Protein AF-A0A3B9UI47-F1 (afdb_monomer_lite)

Foldseek 3Di:
DFKWKAAQVGDTQFDPDPDFWDAQPNDIDGTQWDDDDDDPPDDDDDDTDGDDPDDGDFDKMKMWDDDPSDTDDIDIDGDD

Radius of gyration: 13.16 Å; chains: 1; bounding box: 33×19×36 Å

Structure (mmCIF, N/CA/C/O backbone):
data_AF-A0A3B9UI47-F1
#
_entry.id   AF-A0A3B9UI47-F1
#
loop_
_atom_site.group_PDB
_atom_site.id
_atom_site.type_symbol
_atom_site.label_atom_id
_atom_site.label_alt_id
_atom_site.label_comp_id
_atom_site.label_asym_id
_atom_site.label_entity_id
_atom_site.label_seq_id
_atom_site.pdbx_PDB_ins_code
_atom_site.Cartn_x
_atom_site.Cartn_y
_atom_site.Cartn_z
_atom_site.occupancy
_atom_site.B_iso_or_equiv
_atom_site.auth_seq_id
_atom_site.auth_comp_id
_atom_site.auth_asym_id
_atom_site.auth_atom_id
_atom_site.pdbx_PDB_model_num
ATOM 1 N N . MET A 1 1 ? -8.348 4.473 6.867 1.00 90.88 1 MET A N 1
ATOM 2 C CA . MET A 1 1 ? -8.068 3.456 5.832 1.00 90.88 1 MET A CA 1
ATOM 3 C C . MET A 1 1 ? -6.678 3.684 5.273 1.00 90.88 1 MET A C 1
ATOM 5 O O . MET A 1 1 ? -6.285 4.829 5.076 1.00 90.88 1 MET A O 1
ATOM 9 N N . TYR A 1 2 ? -5.956 2.608 4.998 1.00 94.62 2 TYR A N 1
ATOM 10 C CA . TYR A 1 2 ? -4.630 2.656 4.398 1.00 94.62 2 TYR A CA 1
ATOM 11 C C . TYR A 1 2 ? -4.621 1.879 3.087 1.00 94.62 2 TYR A C 1
ATOM 13 O O . TYR A 1 2 ? -5.209 0.803 3.000 1.00 94.62 2 TYR A O 1
ATOM 21 N N . MET A 1 3 ? -3.948 2.421 2.079 1.00 95.62 3 MET A N 1
ATOM 22 C CA . MET A 1 3 ? -3.720 1.781 0.789 1.00 95.62 3 MET A CA 1
ATOM 23 C C . MET A 1 3 ? -2.234 1.467 0.645 1.00 95.62 3 MET A C 1
ATOM 25 O O . MET A 1 3 ? -1.395 2.338 0.873 1.00 95.62 3 MET A O 1
ATOM 29 N N . ARG A 1 4 ? -1.903 0.244 0.233 1.00 96.56 4 ARG A N 1
ATOM 30 C CA . ARG A 1 4 ? -0.540 -0.220 -0.043 1.00 96.56 4 ARG A CA 1
ATOM 31 C C . ARG A 1 4 ? -0.453 -0.698 -1.485 1.00 96.56 4 ARG A C 1
ATOM 33 O O . ARG A 1 4 ? -1.212 -1.571 -1.889 1.00 96.56 4 ARG A O 1
ATOM 40 N N . ILE A 1 5 ? 0.491 -0.148 -2.237 1.00 96.75 5 ILE A N 1
ATOM 41 C CA . ILE A 1 5 ? 0.797 -0.559 -3.605 1.00 96.75 5 ILE A CA 1
ATOM 42 C C . ILE A 1 5 ? 2.108 -1.341 -3.576 1.00 96.75 5 ILE A C 1
ATOM 44 O O . ILE A 1 5 ? 3.166 -0.789 -3.263 1.00 96.75 5 ILE A O 1
ATOM 48 N N . ASN A 1 6 ? 2.023 -2.629 -3.896 1.00 97.44 6 ASN A N 1
ATOM 49 C CA . ASN A 1 6 ? 3.170 -3.502 -4.090 1.00 97.44 6 ASN A CA 1
ATOM 50 C C . ASN A 1 6 ? 3.581 -3.475 -5.567 1.00 97.44 6 ASN A C 1
ATOM 52 O O . ASN A 1 6 ? 2.744 -3.653 -6.454 1.00 97.44 6 ASN A O 1
ATOM 56 N N . THR A 1 7 ? 4.860 -3.234 -5.820 1.00 96.56 7 THR A N 1
ATOM 57 C CA . THR A 1 7 ? 5.463 -3.217 -7.152 1.00 96.56 7 THR A CA 1
ATOM 58 C C . THR A 1 7 ? 5.695 -4.641 -7.676 1.00 96.56 7 THR A C 1
ATOM 60 O O . THR A 1 7 ? 5.751 -5.584 -6.880 1.00 96.56 7 THR A O 1
ATOM 63 N N . PRO A 1 8 ? 5.910 -4.816 -8.995 1.00 97.06 8 PRO A N 1
ATOM 64 C CA . PRO A 1 8 ? 6.201 -6.125 -9.584 1.00 97.06 8 PRO A CA 1
ATOM 65 C C . PRO A 1 8 ? 7.448 -6.808 -9.000 1.00 97.06 8 PRO A C 1
ATOM 67 O O . PRO A 1 8 ? 7.531 -8.031 -8.986 1.00 97.06 8 PRO A O 1
ATOM 70 N N . ASP A 1 9 ? 8.414 -6.028 -8.504 1.00 95.31 9 ASP A N 1
ATOM 71 C CA . ASP A 1 9 ? 9.633 -6.517 -7.846 1.00 95.31 9 ASP A CA 1
ATOM 72 C C . ASP A 1 9 ? 9.482 -6.696 -6.322 1.00 95.31 9 ASP A C 1
ATOM 74 O O . ASP A 1 9 ? 10.474 -6.878 -5.617 1.00 95.31 9 ASP A O 1
ATOM 78 N N . GLY A 1 10 ? 8.250 -6.662 -5.800 1.00 93.31 10 GLY A N 1
ATOM 79 C CA . GLY A 1 10 ? 7.936 -6.978 -4.404 1.00 93.31 10 GLY A CA 1
ATOM 80 C C . GLY A 1 10 ? 8.231 -5.858 -3.402 1.00 93.31 10 GLY A C 1
ATOM 81 O O . GLY A 1 10 ? 8.267 -6.106 -2.197 1.00 93.31 10 GLY A O 1
ATOM 82 N N . ARG A 1 11 ? 8.447 -4.623 -3.866 1.00 94.38 11 ARG A N 1
ATOM 83 C CA . ARG A 1 11 ? 8.653 -3.442 -3.012 1.00 94.38 11 ARG A CA 1
ATOM 84 C C . ARG A 1 11 ? 7.324 -2.735 -2.757 1.00 94.38 11 ARG A C 1
ATOM 86 O O . ARG A 1 11 ? 6.355 -2.922 -3.482 1.00 94.38 11 ARG A O 1
ATOM 93 N N . VAL A 1 12 ? 7.276 -1.886 -1.736 1.00 95.19 12 VAL A N 1
ATOM 94 C CA . VAL A 1 12 ? 6.132 -0.993 -1.498 1.00 95.19 12 VAL A CA 1
ATOM 95 C C . VAL A 1 12 ? 6.461 0.382 -2.052 1.00 95.19 12 VAL A C 1
ATOM 97 O O . VAL A 1 12 ? 7.559 0.879 -1.808 1.00 95.19 12 VAL A O 1
ATOM 100 N N . LEU A 1 13 ? 5.517 1.008 -2.758 1.00 94.69 13 LEU A N 1
ATOM 101 C CA . LEU A 1 13 ? 5.590 2.441 -3.047 1.00 94.69 13 LEU A CA 1
ATOM 102 C C . LEU A 1 13 ? 5.249 3.201 -1.755 1.00 94.69 13 LEU A C 1
ATOM 104 O O . LEU A 1 13 ? 4.095 3.142 -1.327 1.00 94.69 13 LEU A O 1
ATOM 108 N N . PRO A 1 14 ? 6.216 3.840 -1.074 1.00 92.06 14 PRO A N 1
ATOM 109 C C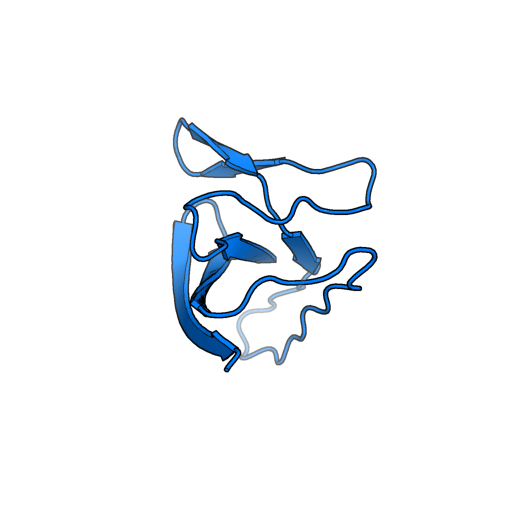A . PRO A 1 14 ? 5.969 4.417 0.238 1.00 92.06 14 PRO A CA 1
ATOM 110 C C . PRO A 1 14 ? 5.195 5.728 0.121 1.00 92.06 14 PRO A C 1
ATOM 112 O O . PRO A 1 14 ? 5.301 6.447 -0.877 1.00 92.06 14 PRO A O 1
ATOM 115 N N . SER A 1 15 ? 4.456 6.064 1.174 1.00 93.31 15 SER A N 1
ATOM 116 C CA . SER A 1 15 ? 3.793 7.354 1.273 1.00 93.31 15 SER A CA 1
ATOM 117 C C . SER A 1 15 ? 4.790 8.505 1.260 1.00 93.31 15 SER A C 1
ATOM 119 O O . SER A 1 15 ? 5.912 8.390 1.759 1.00 93.31 15 SER A O 1
ATOM 121 N N . GLN A 1 16 ? 4.353 9.620 0.684 1.00 89.19 16 GLN A N 1
ATOM 122 C CA . GLN A 1 16 ? 5.130 10.854 0.607 1.00 89.19 16 GLN A CA 1
ATOM 123 C C . GLN A 1 16 ? 4.901 11.766 1.824 1.00 89.19 16 GLN A C 1
ATOM 125 O O . GLN A 1 16 ? 5.571 12.787 1.944 1.00 89.19 16 GLN A O 1
ATOM 130 N N . SER A 1 17 ? 4.000 11.397 2.743 1.00 88.19 17 SER A N 1
ATOM 131 C CA . SER A 1 17 ? 3.820 12.077 4.030 1.00 88.19 17 SER A CA 1
ATOM 132 C C . SER A 1 17 ? 4.900 11.712 5.057 1.00 88.19 17 SER A C 1
ATOM 134 O O . SER A 1 17 ? 5.725 10.815 4.842 1.00 88.19 17 SER A O 1
ATOM 136 N N . ASP A 1 18 ? 4.875 12.398 6.203 1.00 90.12 18 ASP A N 1
ATOM 137 C CA . ASP A 1 18 ? 5.748 12.108 7.349 1.00 90.12 18 ASP A CA 1
ATOM 138 C C . ASP A 1 18 ? 5.428 10.745 7.982 1.00 90.12 18 ASP A C 1
ATOM 140 O O . ASP A 1 18 ? 6.328 9.974 8.317 1.00 90.12 18 ASP A O 1
ATOM 144 N N . GLU A 1 19 ? 4.141 10.397 8.085 1.00 91.88 19 GLU A N 1
ATOM 145 C CA . GLU A 1 19 ? 3.705 9.049 8.451 1.00 91.88 19 GLU A CA 1
ATOM 146 C C . GLU A 1 19 ? 3.780 8.146 7.212 1.00 91.88 19 GLU A C 1
ATOM 148 O O . GLU A 1 19 ? 3.154 8.432 6.193 1.00 91.88 19 GLU A O 1
ATOM 153 N N . ARG A 1 20 ? 4.560 7.060 7.279 1.00 93.06 20 ARG A N 1
ATOM 154 C CA . ARG A 1 20 ? 4.763 6.130 6.144 1.00 93.06 20 ARG A CA 1
ATOM 155 C C . ARG A 1 20 ? 4.455 4.675 6.469 1.00 93.06 20 ARG A C 1
ATOM 157 O O . ARG A 1 20 ? 4.520 3.817 5.589 1.00 93.06 20 ARG A O 1
ATOM 164 N N . SER A 1 21 ? 4.162 4.387 7.732 1.00 94.75 21 SER A N 1
ATOM 165 C CA . SER A 1 21 ? 3.941 3.034 8.225 1.00 94.75 21 SER A CA 1
ATOM 166 C C . SER A 1 21 ? 2.766 2.966 9.183 1.00 94.75 21 SER A C 1
ATOM 168 O O . SER A 1 21 ? 2.501 3.916 9.910 1.00 94.75 21 SER A O 1
ATOM 170 N N . MET A 1 22 ? 2.118 1.811 9.224 1.00 92.62 22 MET A N 1
ATOM 171 C CA . MET A 1 22 ? 0.983 1.496 10.088 1.00 92.62 22 MET A CA 1
ATOM 172 C C . MET A 1 22 ? 1.232 0.170 10.805 1.00 92.62 22 MET A C 1
ATOM 174 O O . MET A 1 22 ? 2.001 -0.663 10.320 1.00 92.62 22 MET A O 1
ATOM 178 N N . LYS A 1 23 ? 0.541 -0.055 11.924 1.00 92.56 23 LYS A N 1
ATOM 179 C CA . LYS A 1 23 ? 0.475 -1.384 12.537 1.00 92.56 23 LYS A CA 1
ATOM 180 C C . LYS A 1 23 ? -0.657 -2.204 11.923 1.00 92.56 23 LYS A C 1
ATOM 182 O O . LYS A 1 23 ? -1.731 -1.678 11.657 1.00 92.56 23 LYS A O 1
ATOM 187 N N . VAL A 1 24 ? -0.410 -3.491 11.714 1.00 90.19 24 VAL A N 1
ATOM 188 C CA . VAL A 1 24 ? -1.398 -4.500 11.311 1.00 90.19 24 VAL A CA 1
ATOM 189 C C . VAL A 1 24 ? -1.130 -5.734 12.160 1.00 90.19 24 VAL A C 1
ATOM 191 O O . VAL A 1 24 ? -0.096 -6.382 12.018 1.00 90.19 24 VAL A O 1
ATOM 194 N N . GLY A 1 25 ? -2.021 -6.020 13.109 1.00 88.25 25 GLY A N 1
ATOM 195 C CA . GLY A 1 25 ? -1.740 -6.980 14.177 1.00 88.25 25 GLY A CA 1
ATOM 196 C C . GLY A 1 25 ? -0.474 -6.598 14.956 1.00 88.25 25 GLY A C 1
ATOM 197 O O . GLY A 1 25 ? -0.388 -5.507 15.522 1.00 88.25 25 GLY A O 1
ATOM 198 N N . SER A 1 26 ? 0.508 -7.498 14.979 1.00 91.50 26 SER A N 1
ATOM 199 C CA . SER A 1 26 ? 1.820 -7.286 15.606 1.00 91.50 26 SER A CA 1
ATOM 200 C C . SER A 1 26 ? 2.878 -6.701 14.666 1.00 91.50 26 SER A C 1
ATOM 202 O O . SER A 1 26 ? 3.981 -6.397 15.118 1.00 91.50 26 SER A O 1
ATOM 204 N N . GLU A 1 27 ? 2.581 -6.563 13.375 1.00 92.62 27 GLU A N 1
ATOM 205 C CA . GLU A 1 27 ? 3.546 -6.131 12.366 1.00 92.62 27 GLU A CA 1
ATOM 206 C C . GLU A 1 27 ? 3.436 -4.635 12.077 1.00 92.62 27 GLU A C 1
ATOM 208 O O . GLU A 1 27 ? 2.355 -4.047 12.136 1.00 92.62 27 GLU A O 1
ATOM 213 N N . THR A 1 28 ? 4.563 -4.025 11.713 1.00 94.44 28 THR A N 1
ATOM 214 C CA . THR A 1 28 ? 4.600 -2.682 11.131 1.00 94.44 28 THR A CA 1
ATOM 215 C C . THR A 1 28 ? 4.814 -2.818 9.632 1.00 94.44 28 THR A C 1
ATOM 217 O O . THR A 1 28 ? 5.823 -3.374 9.201 1.00 94.44 28 THR A O 1
ATOM 220 N N . ILE A 1 29 ? 3.890 -2.287 8.835 1.00 93.88 29 ILE A N 1
ATOM 221 C CA . ILE A 1 29 ? 3.971 -2.308 7.372 1.00 93.88 29 ILE A CA 1
ATOM 222 C C . ILE A 1 29 ? 4.039 -0.888 6.814 1.00 93.88 29 ILE A C 1
ATOM 224 O O . ILE A 1 29 ? 3.507 0.047 7.412 1.00 93.88 29 ILE A O 1
ATOM 228 N N . TYR A 1 30 ? 4.658 -0.729 5.644 1.00 96.38 30 TYR A N 1
ATOM 229 C CA . TYR A 1 30 ? 4.608 0.520 4.886 1.00 96.38 30 TYR A CA 1
ATOM 230 C C . TYR A 1 30 ? 3.302 0.631 4.096 1.00 96.38 30 TYR A C 1
ATOM 232 O O . TYR A 1 30 ? 2.790 -0.368 3.584 1.00 96.38 30 TYR A O 1
ATOM 240 N N . PHE A 1 31 ? 2.795 1.853 3.959 1.00 96.12 31 PHE A N 1
ATOM 241 C CA . PHE A 1 31 ? 1.637 2.167 3.123 1.00 96.12 31 PHE A CA 1
ATOM 242 C C . PHE A 1 31 ? 1.992 3.227 2.076 1.00 96.12 31 PHE A C 1
ATOM 244 O O . PHE A 1 31 ? 2.969 3.958 2.225 1.00 96.12 31 PHE A O 1
ATOM 251 N N . SER A 1 32 ? 1.184 3.307 1.021 1.00 96.12 32 SER A N 1
ATOM 252 C CA . SER A 1 32 ? 1.306 4.269 -0.080 1.00 96.12 32 SER A CA 1
ATOM 253 C C . SER A 1 32 ? 0.455 5.514 0.168 1.00 96.12 32 SER A C 1
ATOM 255 O O . SER A 1 32 ? 0.927 6.632 -0.014 1.00 96.12 32 SER A O 1
ATOM 257 N N . ALA A 1 33 ? -0.775 5.343 0.655 1.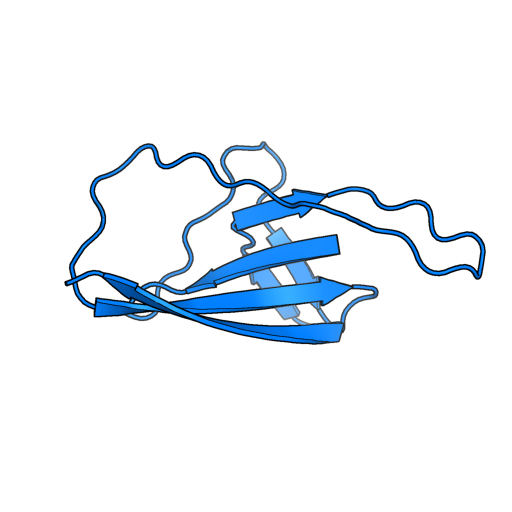00 95.12 33 ALA A N 1
ATOM 258 C CA . ALA A 1 33 ? -1.660 6.453 1.001 1.00 95.12 33 ALA A CA 1
ATOM 259 C C . ALA A 1 33 ? -2.504 6.145 2.242 1.00 95.12 33 ALA A C 1
ATOM 261 O O . ALA A 1 33 ? -2.809 4.983 2.528 1.00 95.12 33 ALA A O 1
ATOM 262 N N . LYS A 1 34 ? -2.911 7.199 2.950 1.00 93.12 34 LYS A N 1
ATOM 263 C CA . LYS A 1 34 ? -3.823 7.150 4.094 1.00 93.12 34 LYS A CA 1
ATOM 264 C C . LYS A 1 34 ? -5.010 8.062 3.804 1.00 93.12 34 LYS A C 1
ATOM 266 O O . LYS A 1 34 ? -4.819 9.219 3.450 1.00 93.12 34 LYS A O 1
ATOM 271 N N . SER A 1 35 ? -6.213 7.538 4.003 1.00 90.69 35 SER A N 1
ATOM 272 C CA . SER A 1 35 ? -7.453 8.315 3.980 1.00 90.69 35 SER A CA 1
ATOM 273 C C . SER A 1 35 ? -8.140 8.174 5.331 1.00 90.69 35 SER A C 1
ATOM 275 O O . SER A 1 35 ? -8.386 7.056 5.804 1.00 90.69 35 SER A O 1
ATOM 277 N N . GLU A 1 36 ? -8.453 9.297 5.963 1.00 87.12 36 GLU A N 1
ATOM 278 C CA . GLU A 1 36 ? -9.294 9.319 7.156 1.00 87.12 36 GLU A CA 1
ATOM 279 C C . GLU A 1 36 ? -10.753 9.144 6.733 1.00 87.12 36 GLU A C 1
ATOM 281 O O . GLU A 1 36 ? -11.236 9.805 5.815 1.00 87.12 36 GLU A O 1
ATOM 286 N N . ILE A 1 37 ? -11.440 8.187 7.355 1.00 83.44 37 ILE A N 1
ATOM 287 C CA . ILE A 1 37 ? -12.841 7.884 7.070 1.00 83.44 37 ILE A CA 1
ATOM 288 C C . ILE A 1 37 ? -13.575 7.931 8.400 1.00 83.44 37 ILE A C 1
ATOM 290 O O . ILE A 1 37 ? -13.238 7.181 9.314 1.00 83.44 37 ILE A O 1
ATOM 294 N N . MET A 1 38 ? -14.583 8.793 8.494 1.00 81.81 38 MET A N 1
ATOM 295 C CA . MET A 1 38 ? -15.521 8.789 9.612 1.00 81.81 38 MET A CA 1
ATOM 296 C C . MET A 1 38 ? -16.662 7.834 9.273 1.00 81.81 38 MET A C 1
ATOM 298 O O . MET A 1 38 ? -17.485 8.120 8.405 1.00 81.81 38 MET A O 1
ATOM 302 N N . TYR A 1 39 ? -16.670 6.665 9.914 1.00 80.25 39 TYR A N 1
ATOM 303 C CA . TYR A 1 39 ? -17.704 5.654 9.722 1.00 80.25 39 TYR A CA 1
ATOM 304 C C . TYR A 1 39 ? -18.757 5.752 10.829 1.00 80.25 39 TYR A C 1
ATOM 306 O O . TYR A 1 39 ? -18.486 5.432 11.982 1.00 80.25 39 TYR A O 1
ATOM 314 N N . GLU A 1 40 ? -19.974 6.154 10.470 1.00 87.56 40 GLU A N 1
ATOM 315 C CA . GLU A 1 40 ? -21.091 6.344 11.411 1.00 87.56 40 GLU A CA 1
ATOM 316 C C . GLU A 1 40 ? -22.145 5.224 11.303 1.00 87.56 40 GLU A C 1
ATOM 318 O O . GLU A 1 40 ? -23.347 5.451 11.429 1.00 87.56 40 GLU A O 1
ATOM 323 N N . GLY A 1 41 ? -21.713 3.995 10.999 1.00 85.94 41 GLY A N 1
ATOM 324 C CA . GLY A 1 41 ? -22.617 2.844 10.865 1.00 85.94 41 GLY A CA 1
ATOM 325 C C . GLY A 1 41 ? -23.414 2.803 9.556 1.00 85.94 41 GLY A C 1
ATOM 326 O O . GLY A 1 41 ? -24.375 2.044 9.444 1.00 85.94 41 GLY A O 1
ATOM 327 N N . LYS A 1 42 ? -23.028 3.604 8.559 1.00 88.38 42 LYS A N 1
ATOM 328 C CA . LYS A 1 42 ? -23.611 3.616 7.210 1.00 88.38 42 LYS A CA 1
ATOM 329 C C . LYS A 1 42 ? -22.515 3.460 6.172 1.00 88.38 42 LYS A C 1
ATOM 331 O O . LYS A 1 42 ? -21.381 3.852 6.417 1.00 88.38 42 LYS A O 1
ATOM 336 N N . GLN A 1 43 ? -22.861 2.930 5.003 1.00 83.81 43 GLN A N 1
ATOM 337 C CA . GLN A 1 43 ? -21.929 2.843 3.882 1.00 83.81 43 GLN A CA 1
ATOM 338 C C . GLN A 1 43 ? -21.346 4.230 3.564 1.00 83.81 43 GLN A C 1
ATOM 340 O O . GLN A 1 43 ? -22.090 5.179 3.325 1.00 83.81 43 GLN A O 1
ATOM 345 N N . VAL A 1 44 ? -20.015 4.327 3.550 1.00 85.00 44 VAL A N 1
ATOM 346 C CA . VAL A 1 44 ? -19.278 5.548 3.203 1.00 85.00 44 VAL A CA 1
ATOM 347 C C . VAL A 1 44 ? -18.484 5.287 1.932 1.00 85.00 44 VAL A C 1
ATOM 349 O O . VAL A 1 44 ? -17.735 4.314 1.849 1.00 85.00 44 VAL A O 1
ATOM 352 N N . GLN A 1 45 ? -18.635 6.161 0.939 1.00 84.00 45 GLN A N 1
ATOM 353 C CA . GLN A 1 45 ? -17.763 6.169 -0.229 1.00 84.00 45 GLN A CA 1
ATOM 354 C C . GLN A 1 45 ? -16.466 6.898 0.128 1.00 84.00 45 GLN A C 1
ATOM 356 O O . GLN A 1 45 ? -16.495 8.013 0.644 1.00 84.00 45 GLN A O 1
ATOM 361 N N . SER A 1 46 ? -15.325 6.277 -0.157 1.00 82.19 46 SER A N 1
ATOM 362 C CA . SER A 1 46 ? -14.007 6.871 0.063 1.00 82.19 46 SER A CA 1
ATOM 363 C C . SER A 1 46 ? -13.132 6.693 -1.171 1.00 82.19 46 SER A C 1
ATOM 365 O O . SER A 1 46 ? -13.356 5.795 -1.982 1.00 82.19 46 SER A O 1
ATOM 367 N N . CYS A 1 47 ? -12.140 7.567 -1.305 1.00 85.62 47 CYS A N 1
ATOM 368 C CA . CYS A 1 47 ? -11.129 7.516 -2.345 1.00 85.62 47 CYS A CA 1
ATOM 369 C C . CYS A 1 47 ? -9.750 7.681 -1.697 1.00 85.62 47 CYS A C 1
ATOM 371 O O . CYS A 1 47 ? -9.579 8.454 -0.750 1.00 85.62 47 CYS A O 1
ATOM 373 N N . ALA A 1 48 ? -8.769 6.947 -2.208 1.00 86.19 48 ALA A N 1
ATOM 374 C CA . ALA A 1 48 ? -7.364 7.144 -1.892 1.00 86.19 48 ALA A CA 1
ATOM 375 C C . ALA A 1 48 ? -6.627 7.432 -3.197 1.00 86.19 48 ALA A C 1
ATOM 377 O O . ALA A 1 48 ? -6.803 6.716 -4.182 1.00 86.19 48 ALA A O 1
ATOM 378 N N . ALA A 1 49 ? -5.809 8.478 -3.188 1.00 88.50 49 ALA A N 1
ATOM 379 C CA . ALA A 1 49 ? -4.956 8.851 -4.304 1.00 88.50 49 ALA A CA 1
ATOM 380 C C . ALA A 1 49 ? -3.491 8.638 -3.920 1.00 88.50 49 ALA A C 1
ATOM 382 O O . ALA A 1 49 ? -3.119 8.745 -2.750 1.00 88.50 49 ALA A O 1
ATOM 383 N N . PHE A 1 50 ? -2.668 8.320 -4.913 1.00 90.62 50 PHE A N 1
ATOM 384 C CA . PHE A 1 50 ? -1.227 8.217 -4.759 1.00 90.62 50 PHE A CA 1
ATOM 385 C C . PHE A 1 50 ? -0.555 8.945 -5.916 1.00 90.62 50 PHE A C 1
ATOM 387 O O . PHE A 1 50 ? -0.719 8.549 -7.071 1.00 90.62 50 PHE A O 1
ATOM 394 N N . ASP A 1 51 ? 0.196 9.995 -5.595 1.00 88.25 51 ASP A N 1
ATOM 395 C CA . ASP A 1 51 ? 0.937 10.764 -6.585 1.00 88.25 51 ASP A CA 1
ATOM 396 C C . ASP A 1 51 ? 2.258 10.070 -6.914 1.00 88.25 51 ASP A C 1
ATOM 398 O O . ASP A 1 51 ? 3.099 9.819 -6.048 1.00 88.25 51 ASP A O 1
ATOM 402 N N . LEU A 1 52 ? 2.442 9.764 -8.197 1.00 87.31 52 LEU A N 1
ATOM 403 C CA . LEU A 1 52 ? 3.663 9.160 -8.706 1.00 87.31 52 LEU A CA 1
ATOM 404 C C . LEU A 1 52 ? 4.718 10.232 -8.957 1.00 87.31 52 LEU A C 1
ATOM 406 O O . LEU A 1 52 ? 4.590 11.073 -9.839 1.00 87.31 52 LEU A O 1
ATOM 410 N N . ASN A 1 53 ? 5.809 10.139 -8.213 1.00 83.12 53 ASN A N 1
ATOM 411 C CA . ASN A 1 53 ? 6.991 10.987 -8.335 1.00 83.12 53 ASN A CA 1
ATOM 412 C C . ASN A 1 53 ? 8.217 10.229 -8.881 1.00 83.12 53 ASN A C 1
ATOM 414 O O . ASN A 1 53 ? 9.335 10.739 -8.852 1.00 83.12 53 ASN A O 1
ATOM 418 N N . SER A 1 54 ? 8.014 9.016 -9.403 1.00 81.69 54 SER A N 1
ATOM 419 C CA . SER A 1 54 ? 9.046 8.212 -10.065 1.00 81.69 54 SER A CA 1
ATOM 420 C C . SER A 1 54 ? 8.477 7.421 -11.243 1.00 81.69 54 SER A C 1
ATOM 422 O O . SER A 1 54 ? 7.272 7.177 -11.321 1.00 81.69 54 SER A O 1
ATOM 424 N N . THR A 1 55 ? 9.354 7.011 -12.160 1.00 89.12 55 THR A N 1
ATOM 425 C CA . THR A 1 55 ? 8.983 6.157 -13.291 1.00 89.12 55 THR A CA 1
ATOM 426 C C . THR A 1 55 ? 8.660 4.746 -12.810 1.00 89.12 55 THR A C 1
ATOM 428 O O . THR A 1 55 ? 9.475 4.098 -12.149 1.00 89.12 55 THR A O 1
ATOM 431 N N . LEU A 1 56 ? 7.478 4.253 -13.176 1.00 92.19 56 LEU A N 1
ATOM 432 C CA . LEU A 1 56 ? 7.063 2.880 -12.917 1.00 92.19 56 LEU A CA 1
ATOM 433 C C . LEU A 1 56 ? 7.681 1.912 -13.930 1.00 92.19 56 LEU A C 1
ATOM 435 O O . LEU A 1 56 ? 7.896 2.255 -15.092 1.00 92.19 56 LEU A O 1
ATOM 439 N N . LYS A 1 57 ? 7.958 0.688 -13.480 1.00 94.31 57 LYS A N 1
ATOM 440 C CA . LYS A 1 57 ? 8.400 -0.400 -14.353 1.00 94.31 57 LYS A CA 1
ATOM 441 C C . LYS A 1 57 ? 7.174 -1.163 -14.858 1.00 94.31 57 LYS A C 1
ATOM 443 O O . LYS A 1 57 ? 6.247 -1.357 -14.075 1.00 94.31 57 LYS A O 1
ATOM 448 N N . PRO A 1 58 ? 7.179 -1.659 -16.104 1.00 96.62 58 PRO A N 1
ATOM 449 C CA . PRO A 1 58 ? 6.157 -2.593 -16.554 1.00 96.62 58 PRO A CA 1
ATOM 450 C C . PRO A 1 58 ? 6.039 -3.802 -15.618 1.00 96.62 58 PRO A C 1
ATOM 452 O O . PRO A 1 58 ? 7.031 -4.265 -15.045 1.00 96.62 58 PRO A O 1
ATOM 455 N N . GLY A 1 59 ? 4.822 -4.312 -15.465 1.00 97.56 59 GLY A N 1
ATOM 456 C CA . GLY A 1 59 ? 4.517 -5.486 -14.659 1.00 97.56 59 GLY A CA 1
ATOM 457 C C . GLY A 1 59 ? 3.181 -5.397 -13.927 1.00 97.56 59 GLY A C 1
ATOM 458 O O . GLY A 1 59 ? 2.379 -4.484 -14.127 1.00 97.56 59 GLY A O 1
ATOM 459 N N . THR A 1 60 ? 2.943 -6.386 -13.063 1.00 98.25 60 THR A N 1
ATOM 460 C CA . THR A 1 60 ? 1.732 -6.462 -12.236 1.00 98.25 60 THR A CA 1
ATOM 461 C C . THR A 1 60 ? 1.967 -5.819 -10.877 1.00 98.25 60 THR A C 1
ATOM 463 O O . THR A 1 60 ? 2.855 -6.224 -10.132 1.00 98.25 60 THR A O 1
ATOM 466 N N . TYR A 1 61 ? 1.138 -4.836 -10.557 1.00 97.62 61 TYR A N 1
ATOM 467 C CA . TYR A 1 61 ? 1.082 -4.169 -9.267 1.00 97.62 61 TYR A CA 1
ATOM 468 C C . TYR A 1 61 ? -0.097 -4.714 -8.465 1.00 97.62 61 TYR A C 1
ATOM 470 O O . TYR A 1 61 ? -1.187 -4.895 -9.011 1.00 97.62 61 TYR A O 1
ATOM 478 N N . THR A 1 62 ? 0.093 -4.912 -7.163 1.00 98.19 62 THR A N 1
ATOM 479 C CA . THR A 1 62 ? -0.987 -5.324 -6.255 1.00 98.19 62 THR A CA 1
ATOM 480 C C . THR A 1 62 ? -1.334 -4.178 -5.323 1.00 98.19 62 THR A C 1
ATOM 482 O O . THR A 1 62 ? -0.486 -3.711 -4.563 1.00 98.19 62 THR A O 1
ATOM 485 N N . VAL A 1 63 ? -2.592 -3.754 -5.353 1.00 97.06 63 VAL A N 1
ATOM 486 C CA . VAL A 1 63 ? -3.157 -2.775 -4.428 1.00 97.06 63 VAL A CA 1
ATOM 487 C C . VAL A 1 63 ? -3.849 -3.528 -3.302 1.00 97.06 63 VAL A C 1
ATOM 489 O O . VAL A 1 63 ? -4.679 -4.403 -3.539 1.00 97.06 63 VAL A O 1
ATOM 492 N N . GLU A 1 64 ? -3.513 -3.198 -2.066 1.00 96.94 64 GLU A N 1
ATOM 493 C CA . GLU A 1 64 ? -4.122 -3.748 -0.859 1.00 96.94 64 GLU A CA 1
ATOM 494 C C . GLU A 1 64 ? -4.692 -2.612 -0.017 1.00 96.94 64 GLU A C 1
ATOM 496 O O . GLU A 1 64 ? -4.090 -1.542 0.093 1.00 96.94 64 GLU A O 1
ATOM 501 N N . VAL A 1 65 ? -5.855 -2.848 0.584 1.00 95.00 65 VAL A N 1
ATOM 502 C CA . VAL A 1 65 ? -6.528 -1.872 1.441 1.00 95.00 65 VAL A CA 1
ATOM 503 C C . VAL A 1 65 ? -6.691 -2.450 2.837 1.00 95.00 65 VAL A C 1
ATOM 505 O O . VAL A 1 65 ? -7.081 -3.60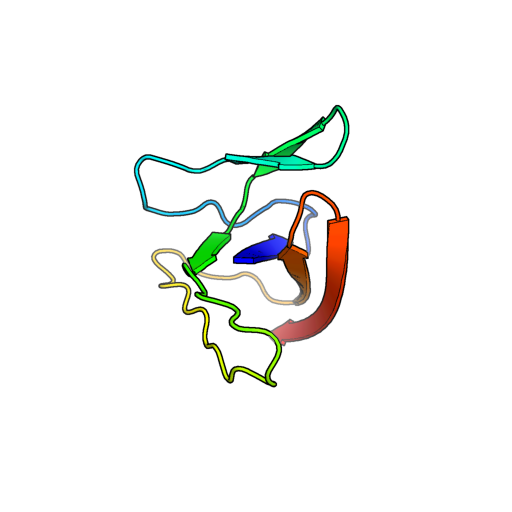8 2.999 1.00 95.00 65 VAL A O 1
ATOM 508 N N . PHE A 1 66 ? -6.411 -1.626 3.843 1.00 94.00 66 PHE A N 1
ATOM 509 C CA . PHE A 1 66 ? -6.456 -1.989 5.251 1.00 94.00 66 PHE A CA 1
ATOM 510 C C . PHE A 1 66 ? -7.327 -1.012 6.055 1.00 94.00 66 PHE A C 1
ATOM 512 O O . PHE A 1 66 ? -7.300 0.205 5.834 1.00 94.00 66 PHE A O 1
ATOM 519 N N . SER A 1 67 ? -8.065 -1.549 7.025 1.00 89.50 67 SER A N 1
ATOM 520 C CA . SER A 1 67 ? -8.779 -0.807 8.072 1.00 89.50 67 SER A CA 1
ATOM 521 C C . SER A 1 67 ? -8.709 -1.599 9.370 1.00 89.50 67 SER A C 1
ATOM 523 O O . SER A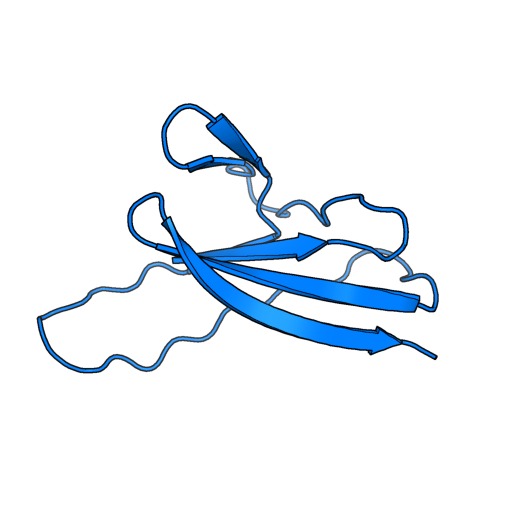 1 67 ? -8.644 -2.824 9.322 1.00 89.50 67 SER A O 1
ATOM 525 N N . ASP A 1 68 ? -8.695 -0.910 10.511 1.00 87.94 68 ASP A N 1
ATOM 526 C CA . ASP A 1 68 ? -8.786 -1.531 11.842 1.00 87.94 68 ASP A CA 1
ATOM 527 C C . ASP A 1 68 ? -7.798 -2.692 12.042 1.00 87.94 68 ASP A C 1
ATOM 529 O O . ASP A 1 68 ? -8.140 -3.767 12.528 1.00 87.94 68 ASP A O 1
ATOM 533 N N . ASN A 1 69 ? -6.546 -2.468 11.627 1.00 87.94 69 ASN A N 1
ATOM 534 C CA . ASN A 1 69 ? -5.449 -3.439 11.689 1.00 87.94 69 ASN A CA 1
ATOM 535 C C . ASN A 1 69 ? -5.696 -4.753 10.919 1.00 87.94 69 A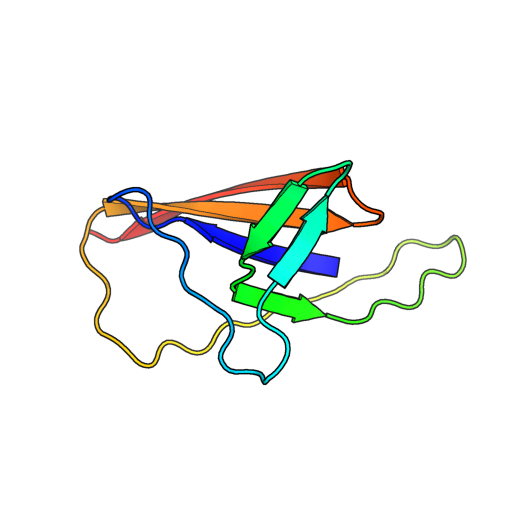SN A C 1
ATOM 537 O O . ASN A 1 69 ? -5.045 -5.755 11.215 1.00 87.94 69 ASN A O 1
ATOM 541 N N . ALA A 1 70 ? -6.579 -4.753 9.917 1.00 90.94 70 ALA A N 1
ATOM 542 C CA . ALA A 1 70 ? -6.873 -5.900 9.062 1.00 90.94 70 ALA A CA 1
ATOM 543 C C . ALA A 1 70 ? -6.860 -5.524 7.572 1.00 90.94 70 ALA A C 1
ATOM 545 O O . ALA A 1 70 ? -7.174 -4.395 7.190 1.00 90.94 70 ALA A O 1
ATOM 546 N N . LYS A 1 71 ? -6.512 -6.488 6.706 1.00 94.25 71 LYS A N 1
ATOM 547 C CA . LYS A 1 71 ? -6.675 -6.343 5.253 1.00 94.25 71 LYS A CA 1
ATOM 548 C C . LYS A 1 71 ? -8.145 -6.537 4.898 1.00 94.25 71 LYS A C 1
ATOM 550 O O . LYS A 1 71 ? -8.711 -7.581 5.203 1.00 94.25 71 LYS A O 1
ATOM 555 N N . ILE A 1 72 ? -8.732 -5.556 4.223 1.00 92.94 72 ILE A N 1
ATOM 556 C CA . ILE A 1 72 ? -10.153 -5.558 3.853 1.00 92.94 72 ILE A CA 1
ATOM 557 C C . ILE A 1 72 ? -10.381 -5.737 2.351 1.00 92.94 72 ILE A C 1
ATOM 559 O O . ILE A 1 72 ? -11.502 -5.994 1.926 1.00 92.94 72 ILE A O 1
ATOM 563 N N . GLY A 1 73 ? -9.331 -5.624 1.533 1.00 94.06 73 GLY A N 1
ATOM 564 C CA . GLY A 1 73 ? -9.457 -5.792 0.091 1.00 94.06 73 GLY A CA 1
ATOM 565 C C . GLY A 1 73 ? -8.123 -5.863 -0.635 1.00 94.06 73 GLY A C 1
ATOM 566 O O . GLY A 1 73 ? -7.080 -5.460 -0.114 1.00 94.06 73 GLY A O 1
ATOM 567 N N . THR A 1 74 ? -8.172 -6.385 -1.856 1.00 97.25 74 THR A N 1
ATOM 568 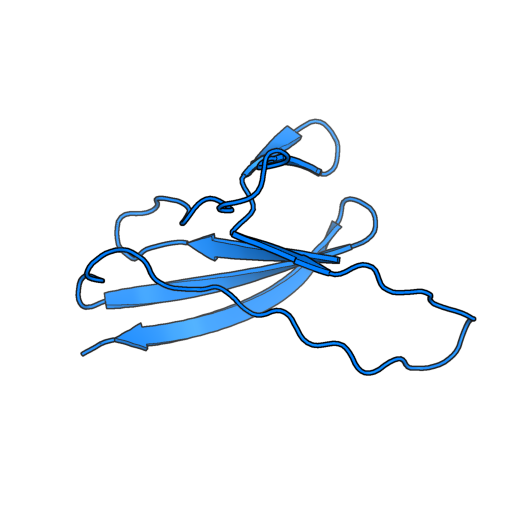C CA . THR A 1 74 ? -7.039 -6.418 -2.777 1.00 97.25 74 THR A CA 1
ATOM 569 C C . THR A 1 74 ? -7.516 -6.296 -4.222 1.00 97.25 74 THR A C 1
ATOM 571 O O . THR A 1 74 ? -8.630 -6.703 -4.545 1.00 97.25 74 THR A O 1
ATOM 574 N N . SER A 1 75 ? -6.683 -5.713 -5.076 1.00 96.94 75 SER A N 1
ATOM 575 C CA . SER A 1 75 ? -6.882 -5.619 -6.519 1.00 96.94 75 SER A CA 1
ATOM 576 C C . SER A 1 75 ? -5.528 -5.621 -7.229 1.00 96.94 75 SER A C 1
ATOM 578 O O . SER A 1 75 ? -4.494 -5.370 -6.608 1.00 96.94 75 SER A O 1
ATOM 580 N N . THR A 1 76 ? -5.523 -5.884 -8.530 1.00 97.50 76 THR A N 1
ATOM 581 C CA . THR A 1 76 ? -4.312 -5.908 -9.359 1.00 97.50 76 THR A CA 1
ATOM 582 C C . THR A 1 76 ? -4.430 -4.934 -10.518 1.00 97.50 76 THR A C 1
ATOM 584 O O . THR A 1 76 ? -5.481 -4.845 -11.150 1.00 97.50 76 THR A O 1
ATOM 587 N N . LEU A 1 77 ? -3.331 -4.254 -10.832 1.00 94.81 77 LEU A N 1
ATOM 588 C CA . LEU A 1 77 ? -3.204 -3.383 -11.995 1.00 94.81 77 LEU A CA 1
ATOM 589 C C . LEU A 1 77 ? -2.019 -3.852 -12.842 1.00 94.81 77 LEU A C 1
ATOM 591 O O . LEU A 1 77 ? -0.959 -4.159 -12.298 1.00 94.81 77 LEU A O 1
ATOM 595 N N . VAL A 1 78 ? -2.180 -3.898 -14.162 1.00 97.19 78 VAL A N 1
ATOM 596 C CA . VAL A 1 78 ? -1.100 -4.266 -15.087 1.00 97.19 78 VAL A CA 1
ATOM 597 C C . VAL A 1 78 ? -0.637 -3.020 -15.827 1.00 97.19 78 VAL A C 1
ATOM 599 O O . VAL A 1 78 ? -1.450 -2.323 -16.432 1.00 97.19 78 VAL A O 1
ATOM 602 N N . LEU A 1 79 ? 0.667 -2.758 -15.777 1.00 95.88 79 LEU A N 1
ATOM 603 C CA . LEU A 1 79 ? 1.337 -1.753 -16.594 1.00 95.88 79 LEU A CA 1
ATOM 604 C C . LEU A 1 79 ? 2.130 -2.475 -17.688 1.00 95.88 79 LEU A C 1
ATOM 606 O O . LEU A 1 79 ? 3.040 -3.240 -17.365 1.00 95.88 79 LEU A O 1
ATOM 610 N N . ASN A 1 80 ? 1.754 -2.258 -18.950 1.00 92.06 80 ASN A N 1
ATOM 611 C CA . ASN A 1 80 ? 2.418 -2.847 -20.120 1.00 92.06 80 ASN A CA 1
ATOM 612 C C . ASN A 1 80 ? 3.607 -2.006 -20.583 1.00 92.06 80 ASN A C 1
ATOM 614 O O . ASN A 1 80 ? 3.500 -0.761 -20.507 1.00 92.06 80 ASN A O 1
#

Sequence (80 aa):
MYMRINTPDGRVLPSQSDERSMKVGSETIYFSAKSEIMYEGKQVQSCAAFDLNSTLKPGTYTVEVFSDNAKIGTSTLVLN

pLDDT: mean 91.89, std 4.64, range [80.25, 98.25]

Secondary structure (DSSP, 8-state):
-EEEEE-TTS-B---SSS--EEEETTEEEE-SEE------SS-----------SPPPSEEEEEEEEETTEEEEEEEEEE-